Protein AF-A0A8S9H005-F1 (afdb_monomer_lite)

Structure (mmCIF, N/CA/C/O backbone):
data_AF-A0A8S9H005-F1
#
_entry.id   AF-A0A8S9H005-F1
#
loop_
_atom_site.group_PDB
_atom_site.id
_atom_site.type_symbol
_atom_site.label_atom_id
_atom_site.label_alt_id
_atom_site.label_comp_id
_atom_site.label_asym_id
_atom_site.label_entity_id
_atom_site.label_seq_id
_atom_site.pdbx_PDB_ins_code
_atom_site.Cartn_x
_atom_site.Cartn_y
_atom_site.Cartn_z
_atom_site.occupancy
_atom_site.B_iso_or_equiv
_atom_site.auth_seq_id
_atom_site.auth_comp_id
_atom_site.auth_asym_id
_atom_site.auth_atom_id
_atom_site.pdbx_PDB_model_num
ATOM 1 N N . MET A 1 1 ? 0.014 -3.153 8.105 1.00 58.94 1 MET A N 1
ATOM 2 C CA . MET A 1 1 ? 0.443 -2.359 6.933 1.00 58.94 1 MET A CA 1
ATOM 3 C C . MET A 1 1 ? 1.104 -3.226 5.865 1.00 58.94 1 MET A C 1
ATOM 5 O O . MET A 1 1 ? 0.668 -3.157 4.731 1.00 58.94 1 MET A O 1
ATOM 9 N N . LEU A 1 2 ? 2.088 -4.078 6.195 1.00 57.88 2 LEU A N 1
ATOM 10 C CA . LEU A 1 2 ? 2.778 -4.923 5.201 1.00 57.88 2 LEU A CA 1
ATOM 11 C C . LEU A 1 2 ? 1.824 -5.850 4.419 1.00 57.88 2 LEU A C 1
ATOM 13 O O . LEU A 1 2 ? 1.754 -5.754 3.202 1.00 57.88 2 LEU A O 1
ATOM 17 N N . LEU A 1 3 ? 0.988 -6.632 5.112 1.00 62.38 3 LEU A N 1
ATOM 18 C CA . LEU A 1 3 ? -0.054 -7.477 4.494 1.00 62.38 3 LEU A CA 1
ATOM 19 C C . LEU A 1 3 ? -1.063 -6.716 3.616 1.00 62.38 3 LEU A C 1
ATOM 21 O O . LEU A 1 3 ? -1.667 -7.314 2.735 1.00 62.38 3 LEU A O 1
ATOM 25 N N . LEU A 1 4 ? -1.245 -5.414 3.856 1.00 65.69 4 LEU A N 1
ATOM 26 C CA . LEU A 1 4 ? -2.195 -4.588 3.114 1.00 65.69 4 LEU A CA 1
ATOM 27 C C . LEU A 1 4 ? -1.609 -4.101 1.781 1.00 65.69 4 LEU A C 1
ATOM 29 O O . LEU A 1 4 ? -2.312 -4.055 0.779 1.00 65.69 4 LEU A O 1
ATOM 33 N N . ASN A 1 5 ? -0.313 -3.779 1.767 1.00 68.56 5 ASN A N 1
ATOM 34 C CA . ASN A 1 5 ? 0.355 -3.228 0.590 1.00 68.56 5 ASN A CA 1
ATOM 35 C C . ASN A 1 5 ? 0.981 -4.306 -0.304 1.00 68.56 5 ASN A C 1
ATOM 37 O O . ASN A 1 5 ? 1.102 -4.075 -1.501 1.00 68.56 5 ASN A O 1
ATOM 41 N N . VAL A 1 6 ? 1.352 -5.471 0.249 1.00 76.00 6 VAL A N 1
ATOM 42 C CA . VAL A 1 6 ? 2.011 -6.567 -0.493 1.00 76.00 6 VAL A CA 1
ATOM 43 C C . VAL A 1 6 ? 1.233 -7.009 -1.742 1.00 76.00 6 VAL A C 1
ATOM 45 O O . VAL A 1 6 ? 1.852 -7.113 -2.799 1.00 76.00 6 VAL A O 1
ATOM 48 N N . PRO A 1 7 ? -0.097 -7.225 -1.701 1.00 77.06 7 PRO A N 1
ATOM 49 C CA . PRO A 1 7 ? -0.838 -7.606 -2.903 1.00 77.06 7 PRO A CA 1
ATOM 50 C C . PRO A 1 7 ? -0.777 -6.532 -3.995 1.00 77.06 7 PRO A C 1
ATOM 52 O O . PRO A 1 7 ? -0.607 -6.848 -5.169 1.00 77.06 7 PRO A O 1
ATOM 55 N N . ALA A 1 8 ? -0.861 -5.254 -3.618 1.00 80.06 8 ALA A N 1
ATOM 56 C CA . ALA A 1 8 ? -0.834 -4.150 -4.569 1.00 80.06 8 ALA A CA 1
ATOM 57 C C . ALA A 1 8 ? 0.553 -3.951 -5.198 1.00 80.06 8 ALA A C 1
ATOM 59 O O . ALA A 1 8 ? 0.635 -3.663 -6.390 1.00 80.06 8 ALA A O 1
ATOM 60 N N . THR A 1 9 ? 1.641 -4.144 -4.443 1.00 82.62 9 THR A N 1
ATOM 61 C CA . THR A 1 9 ? 2.998 -4.130 -5.010 1.00 82.62 9 THR A CA 1
ATOM 62 C C . THR A 1 9 ? 3.241 -5.305 -5.946 1.00 82.62 9 THR A C 1
ATOM 64 O O . THR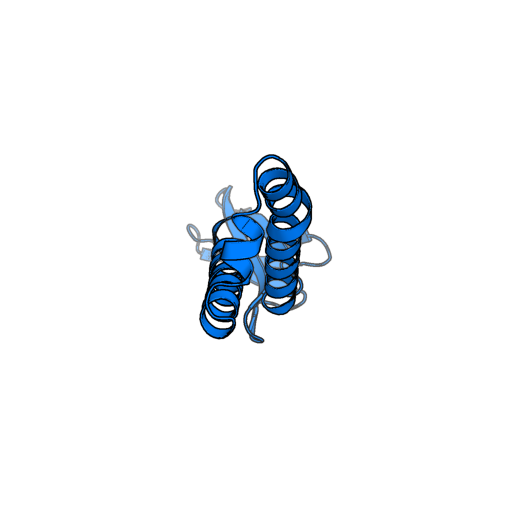 A 1 9 ? 3.842 -5.100 -6.994 1.00 82.62 9 THR A O 1
ATOM 67 N N . VAL A 1 10 ? 2.751 -6.508 -5.627 1.00 84.44 10 VAL A N 1
ATOM 68 C CA . VAL A 1 10 ? 2.853 -7.668 -6.533 1.00 84.44 10 VAL A CA 1
ATOM 69 C C . VAL A 1 10 ? 2.113 -7.398 -7.842 1.00 84.44 10 VAL A C 1
ATOM 71 O O . VAL A 1 10 ? 2.664 -7.646 -8.911 1.00 84.44 10 VAL A O 1
ATOM 74 N N . VAL A 1 11 ? 0.905 -6.830 -7.778 1.00 84.12 11 VAL A N 1
ATOM 75 C CA . VAL A 1 11 ? 0.147 -6.447 -8.979 1.00 84.12 11 VAL A CA 1
ATOM 76 C C . VAL A 1 11 ? 0.878 -5.362 -9.768 1.00 84.12 11 VAL A C 1
ATOM 78 O O . VAL A 1 11 ? 1.020 -5.505 -10.975 1.00 84.12 11 VAL A O 1
ATOM 81 N N . ALA A 1 12 ? 1.374 -4.306 -9.116 1.00 84.88 12 ALA A N 1
ATOM 82 C CA . ALA A 1 12 ? 2.078 -3.215 -9.792 1.00 84.88 12 ALA A CA 1
ATOM 83 C C . ALA A 1 12 ? 3.363 -3.691 -10.492 1.00 84.88 12 ALA A C 1
ATOM 85 O O . ALA A 1 12 ? 3.604 -3.323 -11.639 1.00 84.88 12 ALA A O 1
ATOM 86 N N . LEU A 1 13 ? 4.154 -4.540 -9.829 1.00 84.44 13 LEU A N 1
ATOM 87 C CA . LEU A 1 13 ? 5.350 -5.146 -10.416 1.00 84.44 13 LEU A CA 1
ATOM 88 C C . LEU A 1 13 ? 4.992 -6.089 -11.566 1.00 84.44 13 LEU A C 1
ATOM 90 O O . LEU A 1 13 ? 5.603 -6.010 -12.625 1.00 84.44 13 LEU A O 1
ATOM 94 N N . GLY A 1 14 ? 3.975 -6.937 -11.390 1.00 85.38 14 GLY A N 1
ATOM 95 C CA . GLY A 1 14 ? 3.499 -7.828 -12.447 1.00 85.38 14 GLY A CA 1
ATOM 96 C C . GLY A 1 14 ? 3.036 -7.067 -13.691 1.00 85.38 14 GLY A C 1
ATOM 97 O O . GLY A 1 14 ? 3.388 -7.448 -14.799 1.00 85.38 14 GLY A O 1
ATOM 98 N N . LEU A 1 15 ? 2.314 -5.956 -13.516 1.00 85.69 15 LEU A N 1
ATOM 99 C CA . LEU A 1 15 ? 1.877 -5.088 -14.613 1.00 85.69 15 LEU A CA 1
ATOM 100 C C . LEU A 1 15 ? 3.064 -4.437 -15.330 1.00 85.69 15 LEU A C 1
ATOM 102 O O . LEU A 1 15 ? 3.075 -4.374 -16.554 1.00 85.69 15 LEU A O 1
ATOM 106 N N . PHE A 1 16 ? 4.067 -3.987 -14.573 1.00 83.25 16 PHE A N 1
ATOM 107 C CA . PHE A 1 16 ? 5.288 -3.413 -15.132 1.00 83.25 16 PHE A CA 1
ATOM 108 C C . PHE A 1 16 ? 6.043 -4.431 -16.000 1.00 83.25 16 PHE A C 1
ATOM 110 O O . PHE A 1 16 ? 6.313 -4.141 -17.160 1.00 83.25 16 PHE A O 1
ATOM 117 N N . PHE A 1 17 ? 6.296 -5.641 -15.488 1.00 82.56 17 PHE A N 1
ATOM 118 C CA . PHE A 1 17 ? 6.969 -6.703 -16.249 1.00 82.56 17 PHE A CA 1
ATOM 119 C C . PHE A 1 17 ? 6.140 -7.224 -17.427 1.00 82.56 17 PHE A C 1
ATOM 121 O O . PHE A 1 17 ? 6.693 -7.597 -18.454 1.00 82.56 17 PHE A O 1
ATOM 128 N N . PHE A 1 18 ? 4.813 -7.243 -17.305 1.00 85.75 18 PHE A N 1
ATOM 129 C CA . PHE A 1 18 ? 3.935 -7.653 -18.398 1.00 85.75 18 PHE A CA 1
ATOM 130 C C . PHE A 1 18 ? 3.930 -6.641 -19.550 1.00 85.75 18 PHE A C 1
ATOM 132 O O . PHE A 1 18 ? 3.935 -7.027 -20.716 1.00 85.75 18 PHE A O 1
ATOM 139 N N . LEU A 1 19 ? 3.931 -5.342 -19.233 1.00 82.81 19 LEU A N 1
ATOM 140 C CA . LEU A 1 19 ? 4.086 -4.295 -20.242 1.00 82.81 19 LEU A CA 1
ATOM 141 C C . LEU A 1 19 ? 5.452 -4.389 -20.916 1.00 82.81 19 LEU A C 1
ATOM 143 O O . LEU A 1 19 ? 5.520 -4.272 -22.134 1.00 82.81 19 LEU A O 1
ATOM 147 N N . ASP A 1 20 ? 6.496 -4.653 -20.135 1.00 79.06 20 ASP A N 1
ATOM 148 C CA . ASP A 1 20 ? 7.855 -4.843 -20.632 1.00 79.06 20 ASP A CA 1
ATOM 149 C C . ASP A 1 20 ? 7.930 -5.989 -21.659 1.00 79.06 20 ASP A C 1
ATOM 151 O O . ASP A 1 20 ? 8.406 -5.783 -22.774 1.00 79.06 20 ASP A O 1
ATOM 155 N N . ASP A 1 21 ? 7.334 -7.147 -21.350 1.00 81.38 21 ASP A N 1
ATOM 156 C CA . ASP A 1 21 ? 7.248 -8.309 -22.250 1.00 81.38 21 ASP A CA 1
ATOM 157 C C . ASP A 1 21 ? 6.467 -7.999 -23.545 1.00 81.38 21 ASP A C 1
ATOM 159 O O . ASP A 1 21 ? 6.926 -8.302 -24.646 1.00 81.38 21 ASP A O 1
ATOM 163 N N . ILE A 1 22 ? 5.327 -7.296 -23.453 1.00 82.94 22 ILE A N 1
ATOM 164 C CA . ILE A 1 22 ? 4.555 -6.856 -24.636 1.00 82.94 22 ILE A CA 1
ATOM 165 C C . ILE A 1 22 ? 5.360 -5.892 -25.512 1.00 82.94 22 ILE A C 1
ATOM 167 O O . ILE A 1 22 ? 5.255 -5.939 -26.738 1.00 82.94 22 ILE A O 1
ATOM 171 N N . THR A 1 23 ? 6.148 -5.012 -24.899 1.00 78.00 23 THR A N 1
ATOM 172 C CA . THR A 1 23 ? 7.022 -4.077 -25.617 1.00 78.00 23 THR A CA 1
ATOM 173 C C . THR A 1 23 ? 8.321 -4.723 -26.099 1.00 78.00 23 THR A C 1
ATOM 175 O O . THR A 1 23 ? 9.173 -4.026 -26.631 1.00 78.00 23 THR A O 1
ATOM 178 N N . GLY A 1 24 ? 8.496 -6.039 -25.932 1.00 72.00 24 GLY A N 1
ATOM 179 C CA . GLY A 1 24 ? 9.697 -6.748 -26.369 1.00 72.00 24 GLY A CA 1
ATOM 180 C C . GLY A 1 24 ? 10.944 -6.394 -25.556 1.00 72.00 24 GLY A C 1
ATOM 181 O O . GLY A 1 24 ? 12.035 -6.345 -26.117 1.00 72.00 24 GLY A O 1
ATOM 182 N N . PHE A 1 25 ? 10.784 -6.142 -24.254 1.00 70.00 25 PHE A N 1
ATOM 183 C CA . PHE A 1 25 ? 11.838 -5.719 -23.323 1.00 70.00 25 PHE A CA 1
ATOM 184 C C . PHE A 1 25 ? 12.445 -4.341 -23.626 1.00 70.00 25 PHE A C 1
ATOM 186 O O . PHE A 1 25 ? 13.529 -4.008 -23.150 1.00 70.00 25 PHE A O 1
ATOM 193 N N . GLU A 1 26 ? 11.760 -3.496 -24.404 1.00 67.69 26 GLU A N 1
ATOM 194 C CA . GLU A 1 26 ? 12.227 -2.133 -24.682 1.00 67.69 26 GLU A CA 1
ATOM 195 C C . GLU A 1 26 ? 12.296 -1.266 -23.410 1.00 67.69 26 GLU A C 1
ATOM 197 O O . GLU A 1 26 ? 13.155 -0.388 -23.314 1.00 67.69 26 GLU A O 1
ATOM 202 N N . ILE A 1 27 ? 11.451 -1.522 -22.401 1.00 69.56 27 ILE A N 1
ATOM 203 C CA . ILE A 1 27 ? 11.483 -0.787 -21.126 1.00 69.56 27 ILE A CA 1
ATOM 204 C C . ILE A 1 27 ? 12.697 -1.226 -20.307 1.00 69.56 27 ILE A C 1
ATOM 206 O O . ILE A 1 27 ? 13.404 -0.361 -19.783 1.00 69.56 27 ILE A O 1
ATOM 210 N N . THR A 1 28 ? 12.990 -2.530 -20.233 1.00 65.25 28 THR A N 1
ATOM 211 C CA . THR A 1 28 ? 14.242 -3.031 -19.642 1.00 65.25 28 THR A CA 1
ATOM 212 C C . THR A 1 28 ? 15.466 -2.534 -20.403 1.00 65.25 28 THR A C 1
ATOM 214 O O . THR A 1 28 ? 16.442 -2.165 -19.766 1.00 65.25 28 THR A O 1
ATOM 217 N N . TYR A 1 29 ? 15.412 -2.430 -21.732 1.00 62.09 29 TYR A N 1
ATOM 218 C CA . TYR A 1 29 ? 16.517 -1.929 -22.555 1.00 62.09 29 TYR A CA 1
ATOM 219 C C . TYR A 1 29 ? 16.798 -0.433 -22.325 1.00 62.09 29 TYR A C 1
ATOM 221 O O . TYR A 1 29 ? 17.951 -0.012 -22.258 1.00 62.09 29 TYR A O 1
ATOM 229 N N . ILE A 1 30 ? 15.757 0.386 -22.123 1.00 62.97 30 ILE A N 1
ATOM 230 C CA . ILE A 1 30 ? 15.898 1.788 -21.682 1.00 62.97 30 ILE A CA 1
ATOM 231 C C . ILE A 1 30 ? 16.425 1.858 -20.239 1.00 62.97 30 ILE A C 1
ATOM 233 O O . ILE A 1 30 ? 17.171 2.770 -19.886 1.00 62.97 30 ILE A O 1
ATOM 237 N N . LEU A 1 31 ? 16.068 0.892 -19.395 1.00 63.25 31 LEU A N 1
ATOM 238 C CA . LEU A 1 31 ? 16.636 0.702 -18.060 1.00 63.25 31 LEU A CA 1
ATOM 239 C C . LEU A 1 31 ? 18.096 0.225 -18.099 1.00 63.25 31 LEU A C 1
ATOM 241 O O . LEU A 1 31 ? 18.844 0.546 -17.183 1.00 63.25 31 LEU A O 1
ATOM 245 N N . GLU A 1 32 ? 18.528 -0.455 -19.157 1.00 64.31 32 GLU A N 1
ATOM 246 C CA . GLU A 1 32 ? 19.921 -0.814 -19.461 1.00 64.31 32 GLU A CA 1
ATOM 247 C C . GLU A 1 32 ? 20.667 0.295 -20.230 1.00 64.31 32 GLU A C 1
ATOM 249 O O . GLU A 1 32 ? 21.721 0.050 -20.821 1.00 64.31 32 GLU A O 1
ATOM 254 N N . LEU A 1 33 ? 20.166 1.542 -20.214 1.00 67.62 33 LEU A N 1
ATOM 255 C CA . LEU A 1 33 ? 20.899 2.690 -20.759 1.00 67.62 33 LEU A CA 1
ATOM 256 C C . LEU A 1 33 ? 22.342 2.725 -20.236 1.00 67.62 33 LEU A C 1
ATOM 258 O O . LEU A 1 33 ? 22.595 2.437 -19.066 1.00 67.62 33 LEU A O 1
ATOM 262 N N . SER A 1 34 ? 23.279 3.187 -21.070 1.00 73.19 34 SER A N 1
ATOM 263 C CA . SER A 1 34 ? 24.672 3.380 -20.654 1.00 73.19 34 SER A CA 1
ATOM 264 C C . SER A 1 34 ? 24.748 4.130 -19.320 1.00 73.19 34 SER A C 1
ATOM 266 O O . SER A 1 34 ? 24.104 5.178 -19.155 1.00 73.19 34 SER A O 1
ATOM 268 N N . GLU A 1 35 ? 25.551 3.627 -18.384 1.00 74.44 35 GLU A N 1
ATOM 269 C CA . GLU A 1 35 ? 25.850 4.344 -17.145 1.00 74.44 35 GLU A CA 1
ATOM 270 C C . GLU A 1 35 ? 26.353 5.760 -17.495 1.00 74.44 35 GLU A C 1
ATOM 272 O O . GLU A 1 35 ? 27.209 5.895 -18.375 1.00 74.44 35 GLU A O 1
ATOM 277 N N . PRO A 1 36 ? 25.809 6.839 -16.893 1.00 74.12 36 PRO A N 1
ATOM 278 C CA . PRO A 1 36 ? 25.034 6.902 -15.645 1.00 74.12 36 PRO A CA 1
ATOM 2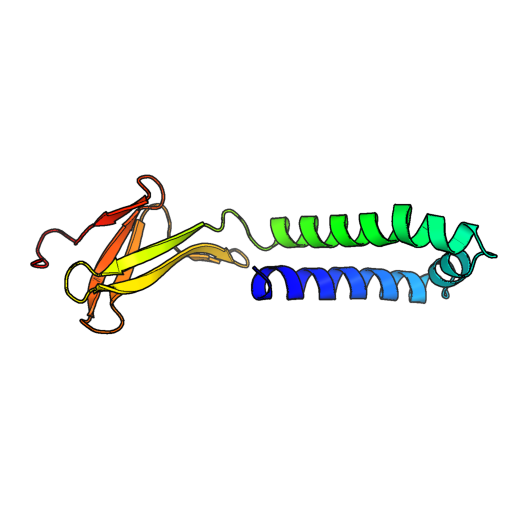79 C C . PRO A 1 36 ? 23.507 7.058 -15.811 1.00 74.12 36 PRO A C 1
ATOM 281 O O . PRO A 1 36 ? 22.788 7.212 -14.822 1.00 74.12 36 PRO A O 1
ATOM 284 N N . TYR A 1 37 ? 22.989 7.080 -17.038 1.00 78.75 37 TYR A N 1
ATOM 285 C CA . TYR A 1 37 ? 21.602 7.480 -17.295 1.00 78.75 37 TYR A CA 1
ATOM 286 C C . TYR A 1 37 ? 20.578 6.431 -16.845 1.00 78.75 37 TYR A C 1
ATOM 288 O O . TYR A 1 37 ? 19.515 6.801 -16.344 1.00 78.75 37 TYR A O 1
ATOM 296 N N . SER A 1 38 ? 20.929 5.144 -16.939 1.00 74.25 38 SER A N 1
ATOM 297 C CA . SER A 1 38 ? 20.136 4.030 -16.398 1.00 74.25 38 SER A CA 1
ATOM 298 C C . SER A 1 38 ? 19.813 4.225 -14.913 1.00 74.25 38 SER A C 1
ATOM 300 O O . SER A 1 38 ? 18.652 4.141 -14.502 1.00 74.25 38 SER A O 1
ATOM 302 N N . PHE A 1 39 ? 20.816 4.583 -14.105 1.00 79.44 39 PHE A N 1
ATOM 303 C CA . PHE A 1 39 ? 20.641 4.796 -12.669 1.00 79.44 39 PHE A CA 1
ATOM 304 C C . PHE A 1 39 ? 19.632 5.914 -12.381 1.00 79.44 39 PHE A C 1
ATOM 306 O O . PHE A 1 39 ? 18.725 5.751 -11.561 1.00 79.44 39 PHE A O 1
ATOM 313 N N . ILE A 1 40 ? 19.760 7.038 -13.089 1.00 83.81 40 ILE A N 1
ATOM 314 C CA . ILE A 1 40 ? 18.884 8.200 -12.914 1.00 83.81 40 ILE A CA 1
ATOM 315 C C . ILE A 1 40 ? 17.449 7.842 -13.318 1.00 83.81 40 ILE A C 1
ATOM 317 O O . ILE A 1 40 ? 16.509 8.103 -12.571 1.00 83.81 40 ILE A O 1
ATOM 321 N N . PHE A 1 41 ? 17.262 7.196 -14.466 1.00 82.62 41 PHE A N 1
ATOM 322 C CA . PHE A 1 41 ? 15.933 6.813 -14.932 1.00 82.62 41 PHE A CA 1
ATOM 323 C C . PHE A 1 41 ? 15.253 5.815 -13.982 1.00 82.62 41 PHE A C 1
ATOM 325 O O . PHE A 1 41 ? 14.085 5.982 -13.629 1.00 82.62 41 PHE A O 1
ATOM 332 N N . THR A 1 42 ? 15.993 4.822 -13.489 1.00 82.50 42 THR A N 1
ATOM 333 C CA . THR A 1 42 ? 15.460 3.808 -12.569 1.00 82.50 42 THR A CA 1
ATOM 334 C C . THR A 1 42 ? 14.942 4.440 -11.282 1.00 82.50 42 THR A C 1
ATOM 336 O O . THR A 1 42 ? 13.794 4.231 -10.892 1.00 82.50 42 THR A O 1
ATOM 339 N N . TRP A 1 43 ? 15.775 5.246 -10.625 1.00 84.31 43 TRP A N 1
ATOM 340 C CA . TRP A 1 43 ? 15.465 5.789 -9.305 1.00 84.31 43 TRP A CA 1
ATOM 341 C C . TRP A 1 43 ? 14.492 6.963 -9.333 1.00 84.31 43 TRP A C 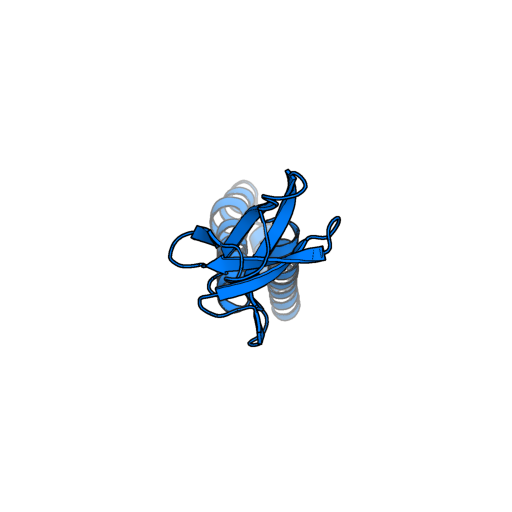1
ATOM 343 O O . TRP A 1 43 ? 13.749 7.145 -8.370 1.00 84.31 43 TRP A O 1
ATOM 353 N N . PHE A 1 44 ? 14.474 7.746 -10.415 1.00 87.81 44 PHE A N 1
ATOM 354 C CA . PHE A 1 44 ? 13.666 8.965 -10.492 1.00 87.81 44 PHE A CA 1
ATOM 355 C C . PHE A 1 44 ? 12.437 8.853 -11.399 1.00 87.81 44 PHE A C 1
ATOM 357 O O . PHE A 1 44 ? 11.525 9.664 -11.250 1.00 87.81 44 PHE A O 1
ATOM 364 N N . ALA A 1 45 ? 12.358 7.856 -12.283 1.00 85.81 45 ALA A N 1
ATOM 365 C CA . ALA A 1 45 ? 11.177 7.616 -13.114 1.00 85.81 45 ALA A CA 1
ATOM 366 C C . ALA A 1 45 ? 10.517 6.271 -12.790 1.00 85.81 45 ALA A C 1
ATOM 368 O O . ALA A 1 45 ? 9.367 6.249 -12.350 1.00 85.81 45 ALA A O 1
ATOM 369 N N . ALA A 1 46 ? 11.241 5.157 -12.940 1.00 84.00 46 ALA A N 1
ATOM 370 C CA . ALA A 1 46 ? 10.651 3.822 -12.823 1.00 84.00 46 ALA A CA 1
ATOM 371 C C . ALA A 1 46 ? 10.167 3.511 -11.395 1.00 84.00 46 ALA A C 1
ATOM 373 O O . ALA A 1 46 ? 8.998 3.184 -11.191 1.00 84.00 46 ALA A O 1
ATOM 374 N N . VAL A 1 47 ? 11.028 3.670 -10.384 1.00 86.38 47 VAL A N 1
ATOM 375 C CA . VAL A 1 47 ? 10.677 3.391 -8.981 1.00 86.38 47 VAL A CA 1
ATOM 376 C C . VAL A 1 47 ? 9.537 4.296 -8.485 1.00 86.38 47 VAL A C 1
ATOM 378 O O . VAL A 1 47 ? 8.566 3.761 -7.941 1.00 86.38 47 VAL A O 1
ATOM 381 N N . PRO A 1 48 ? 9.560 5.628 -8.696 1.00 88.31 48 PRO A N 1
ATOM 382 C CA . PRO A 1 48 ? 8.451 6.491 -8.296 1.00 88.31 48 PRO A CA 1
ATOM 383 C C . PRO A 1 48 ? 7.133 6.136 -8.989 1.00 88.31 48 PRO A C 1
ATOM 385 O O . PRO A 1 48 ? 6.090 6.147 -8.335 1.00 88.31 48 PRO A O 1
ATOM 388 N N . LEU A 1 49 ? 7.167 5.765 -10.274 1.00 87.44 49 LEU A N 1
ATOM 389 C CA . LEU A 1 49 ? 5.982 5.330 -11.015 1.00 87.44 49 LEU A CA 1
ATOM 390 C C . LEU A 1 49 ? 5.391 4.038 -10.435 1.00 87.44 49 LEU A C 1
ATOM 392 O O . LEU A 1 49 ? 4.182 3.962 -10.216 1.00 87.44 49 LEU A O 1
ATOM 396 N N . ILE A 1 50 ? 6.230 3.045 -10.132 1.00 86.38 50 ILE A N 1
ATOM 397 C CA . ILE A 1 50 ? 5.794 1.773 -9.536 1.00 86.38 50 ILE A CA 1
ATOM 398 C C . ILE A 1 50 ? 5.197 2.008 -8.145 1.00 86.38 50 ILE A C 1
ATOM 400 O O . ILE A 1 50 ? 4.134 1.470 -7.830 1.00 86.38 50 ILE A O 1
ATOM 404 N N . VAL A 1 51 ? 5.828 2.847 -7.319 1.00 87.12 51 VAL A N 1
ATOM 405 C CA . VAL A 1 51 ? 5.301 3.205 -5.993 1.00 87.12 51 VAL A CA 1
ATOM 406 C C . VAL A 1 51 ? 3.966 3.938 -6.120 1.00 87.12 51 VAL A C 1
ATOM 408 O O . VAL A 1 51 ? 3.019 3.621 -5.399 1.00 87.12 51 VAL A O 1
ATOM 411 N N . TYR A 1 52 ? 3.852 4.880 -7.056 1.00 88.06 52 TYR A N 1
ATOM 412 C CA . TYR A 1 52 ? 2.606 5.594 -7.319 1.00 88.06 52 TYR A CA 1
ATOM 413 C C . TYR A 1 52 ? 1.480 4.646 -7.753 1.00 88.06 52 TYR A C 1
ATOM 415 O O . TYR A 1 52 ? 0.372 4.716 -7.211 1.00 88.06 52 TYR A O 1
ATOM 423 N N . LEU A 1 53 ? 1.760 3.722 -8.676 1.00 85.38 53 LEU A N 1
ATOM 424 C CA . LEU A 1 53 ? 0.807 2.703 -9.118 1.00 85.38 53 LEU A CA 1
ATOM 425 C C . LEU A 1 53 ? 0.383 1.798 -7.961 1.00 85.38 53 LEU A C 1
ATOM 427 O O . LEU A 1 53 ? -0.813 1.620 -7.736 1.00 85.38 53 LEU A O 1
ATOM 431 N N . ALA A 1 54 ? 1.335 1.300 -7.170 1.00 84.12 54 ALA A N 1
ATOM 432 C CA . ALA A 1 54 ? 1.049 0.457 -6.014 1.00 84.12 54 ALA A CA 1
ATOM 433 C C . ALA A 1 54 ? 0.147 1.174 -4.996 1.00 84.12 54 ALA A C 1
ATOM 435 O O . ALA A 1 54 ? -0.844 0.607 -4.531 1.00 84.12 54 ALA A O 1
ATOM 436 N N . LEU A 1 55 ? 0.428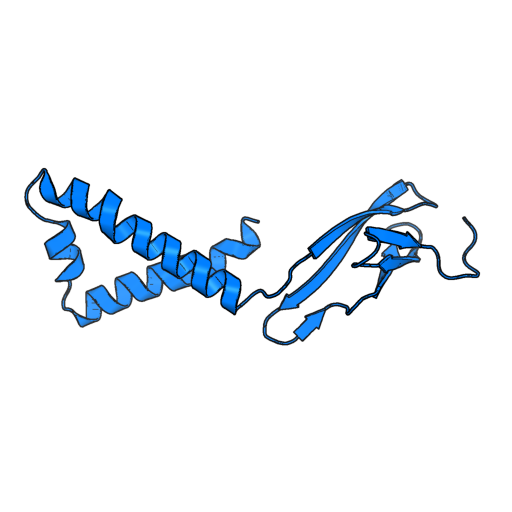 2.442 -4.681 1.00 82.81 55 LEU A N 1
ATOM 437 C CA . LEU A 1 55 ? -0.394 3.236 -3.763 1.00 82.81 55 LEU A CA 1
ATOM 438 C C . LEU A 1 55 ? -1.791 3.519 -4.327 1.00 82.81 55 LEU A C 1
ATOM 440 O O . LEU A 1 55 ? -2.772 3.483 -3.583 1.00 82.81 55 LEU A O 1
ATOM 444 N N . THR A 1 56 ? -1.898 3.779 -5.629 1.00 83.69 56 THR A N 1
ATOM 445 C CA . THR A 1 56 ? -3.178 4.050 -6.300 1.00 83.69 56 THR A CA 1
ATOM 446 C C . THR A 1 56 ? -4.063 2.808 -6.313 1.00 83.69 56 THR A C 1
ATOM 448 O O . THR A 1 56 ? -5.227 2.878 -5.921 1.00 83.69 56 THR A O 1
ATOM 451 N N . ILE A 1 57 ? -3.496 1.651 -6.663 1.00 80.69 57 ILE A N 1
ATOM 452 C CA . ILE A 1 57 ? -4.183 0.356 -6.618 1.00 80.69 57 ILE A CA 1
ATOM 453 C C . ILE A 1 57 ? -4.611 0.031 -5.180 1.00 80.69 57 ILE A C 1
ATOM 455 O O . ILE A 1 57 ? -5.753 -0.362 -4.955 1.00 80.69 57 ILE A O 1
ATOM 459 N N . THR A 1 58 ? -3.746 0.279 -4.190 1.00 78.50 58 THR A N 1
ATOM 460 C CA . THR A 1 58 ? -4.072 0.063 -2.768 1.00 78.50 58 THR A CA 1
ATOM 461 C C . THR A 1 58 ? -5.290 0.887 -2.338 1.00 78.50 58 THR A C 1
ATOM 463 O O . THR A 1 58 ? -6.211 0.344 -1.735 1.00 78.50 58 THR A O 1
ATOM 466 N N . LYS A 1 59 ? -5.340 2.181 -2.687 1.00 75.31 59 LYS A N 1
ATOM 467 C CA . LYS A 1 59 ? -6.482 3.064 -2.373 1.00 75.31 59 LYS A CA 1
ATOM 468 C C . LYS A 1 59 ? -7.765 2.681 -3.112 1.00 75.31 59 LYS A C 1
ATOM 470 O O . LYS A 1 59 ? -8.859 2.959 -2.630 1.00 75.31 59 LYS A O 1
ATOM 475 N N . LEU A 1 60 ? -7.643 2.082 -4.295 1.00 76.06 60 LEU A N 1
ATOM 476 C CA . LEU A 1 60 ? -8.794 1.637 -5.074 1.00 76.06 60 LEU A CA 1
ATOM 477 C C . LEU A 1 60 ? -9.423 0.369 -4.482 1.00 76.06 60 LEU A C 1
ATOM 479 O O . LEU A 1 60 ? -10.649 0.260 -4.452 1.00 76.06 60 LEU A O 1
ATOM 483 N N . ILE A 1 61 ? -8.595 -0.556 -3.988 1.00 71.19 61 ILE A N 1
ATOM 484 C CA . ILE A 1 61 ? -9.030 -1.837 -3.414 1.00 71.19 61 ILE A CA 1
ATOM 485 C C . ILE A 1 61 ? -9.493 -1.683 -1.958 1.00 71.19 61 ILE A C 1
ATOM 487 O O . ILE A 1 61 ? -10.478 -2.308 -1.563 1.00 71.19 61 ILE A O 1
ATOM 491 N N . ILE A 1 62 ? -8.800 -0.864 -1.160 1.00 67.00 62 ILE A N 1
ATOM 492 C CA . ILE A 1 62 ? -9.081 -0.668 0.266 1.00 67.00 62 ILE A CA 1
ATOM 493 C C . ILE A 1 62 ? -9.551 0.770 0.481 1.00 67.00 62 ILE A C 1
ATOM 495 O O . ILE A 1 62 ? -8.754 1.710 0.443 1.00 67.00 62 ILE A O 1
ATOM 499 N N . LYS A 1 63 ? -10.851 0.933 0.740 1.00 61.69 63 LYS A N 1
ATOM 500 C CA . LYS A 1 63 ? -11.466 2.234 1.030 1.00 61.69 63 LYS A CA 1
ATOM 501 C C . LYS A 1 63 ? -11.762 2.365 2.519 1.00 61.69 63 LYS A C 1
ATOM 503 O O . LYS A 1 63 ? -12.330 1.450 3.117 1.00 61.69 63 LYS A O 1
ATOM 508 N N . ASP A 1 64 ? -11.363 3.509 3.075 1.00 60.97 64 ASP A N 1
ATOM 509 C CA . ASP A 1 64 ? -11.702 3.958 4.429 1.00 60.97 64 ASP A CA 1
ATOM 510 C C . ASP A 1 64 ? -11.413 2.912 5.519 1.00 60.97 64 ASP A C 1
ATOM 512 O O . ASP A 1 64 ? -12.280 2.564 6.316 1.00 60.97 64 ASP A O 1
ATOM 516 N N . PHE A 1 65 ? -10.184 2.377 5.543 1.00 66.62 65 PHE A N 1
ATOM 517 C CA . PHE A 1 65 ? -9.781 1.419 6.571 1.00 66.62 65 PHE A CA 1
ATOM 518 C C . PHE A 1 65 ? -9.438 2.136 7.885 1.00 66.62 65 PHE A C 1
ATOM 520 O O . PHE A 1 65 ? -8.497 2.926 7.966 1.00 66.62 65 PHE A O 1
ATOM 527 N N . LEU A 1 66 ? -10.179 1.827 8.941 1.00 73.56 66 LEU A N 1
ATOM 528 C CA . LEU A 1 66 ? -9.898 2.241 10.306 1.00 73.56 66 LEU A CA 1
ATOM 529 C C . LEU A 1 66 ? -9.824 0.988 11.178 1.00 73.56 66 LEU A C 1
ATOM 531 O O . LEU A 1 66 ? -10.795 0.259 11.344 1.00 73.56 66 LEU A O 1
ATOM 535 N N . ILE A 1 67 ? -8.646 0.735 11.743 1.00 74.31 67 ILE A N 1
ATOM 536 C CA . ILE A 1 67 ? -8.453 -0.343 12.714 1.00 74.31 67 ILE A CA 1
ATOM 537 C C . ILE A 1 67 ? -8.452 0.291 14.095 1.00 74.31 67 ILE A C 1
ATOM 539 O O . ILE A 1 67 ? -7.512 1.005 14.448 1.00 74.31 67 ILE A O 1
ATOM 543 N N . LEU A 1 68 ? -9.498 0.025 14.870 1.00 73.88 68 LEU A N 1
ATOM 544 C CA . LEU A 1 68 ? -9.581 0.430 16.265 1.00 73.88 68 LEU A CA 1
ATOM 545 C C . LEU A 1 68 ? -9.076 -0.719 17.136 1.00 73.88 68 LEU A C 1
ATOM 547 O O . LEU A 1 68 ? -9.481 -1.872 16.990 1.00 73.88 68 LEU A O 1
ATOM 551 N N . LYS A 1 69 ? -8.145 -0.400 18.032 1.00 79.50 69 LYS A N 1
ATOM 552 C CA . LYS A 1 69 ? -7.623 -1.325 19.038 1.00 79.50 69 LYS A CA 1
ATOM 553 C C . LYS A 1 69 ? -7.990 -0.784 20.407 1.00 79.50 69 LYS A C 1
ATOM 555 O O . LYS A 1 69 ? -7.804 0.405 20.650 1.00 79.50 69 LYS A O 1
ATOM 560 N N . GLY A 1 70 ? -8.496 -1.644 21.281 1.00 80.94 70 GLY A N 1
ATOM 561 C CA . GLY A 1 70 ? -8.850 -1.252 22.641 1.00 80.94 70 GLY A CA 1
ATOM 562 C C . GLY A 1 70 ? -8.803 -2.437 23.604 1.00 80.94 70 GLY A C 1
ATOM 563 O O . GLY A 1 70 ? -9.100 -3.563 23.185 1.00 80.94 70 GLY A O 1
ATOM 564 N N . PRO A 1 71 ? -8.416 -2.209 24.872 1.00 81.44 71 PRO A N 1
ATOM 565 C CA . PRO A 1 71 ? -8.503 -3.227 25.907 1.00 81.44 71 PRO A CA 1
ATOM 566 C C . PRO A 1 71 ? -9.970 -3.501 26.254 1.00 81.44 71 PRO A C 1
ATOM 568 O O . PRO A 1 71 ? -10.788 -2.585 26.327 1.00 81.44 71 PRO A O 1
ATOM 571 N N . CYS A 1 72 ? -10.303 -4.767 26.491 1.00 79.56 72 CYS A N 1
ATOM 572 C CA . CYS A 1 72 ? -11.606 -5.144 27.019 1.00 79.56 72 CYS A CA 1
ATOM 573 C C . CYS A 1 72 ? -11.758 -4.615 28.459 1.00 79.56 72 CYS A C 1
ATOM 575 O O . CYS A 1 72 ? -10.880 -4.888 29.279 1.00 79.56 72 CYS A O 1
ATOM 577 N N . PRO A 1 73 ? -12.862 -3.932 28.808 1.00 77.75 73 PRO A N 1
ATOM 578 C CA . PRO A 1 73 ? -13.067 -3.384 30.150 1.00 77.75 73 PRO A CA 1
ATOM 579 C C . PRO A 1 73 ? -13.187 -4.461 31.238 1.00 77.75 73 PRO A C 1
ATOM 581 O O . PRO A 1 73 ? -12.861 -4.185 32.384 1.00 77.75 73 PRO A O 1
ATOM 584 N N . ASN A 1 74 ? -13.589 -5.685 30.881 1.00 76.44 74 ASN A N 1
ATOM 585 C CA . ASN A 1 74 ? -13.784 -6.777 31.839 1.00 76.44 74 ASN A CA 1
ATOM 586 C C . ASN A 1 74 ? -12.494 -7.594 32.078 1.00 76.44 74 ASN A C 1
ATOM 588 O O . ASN A 1 74 ? -12.108 -7.853 33.211 1.00 76.44 74 ASN A O 1
ATOM 592 N N . CYS A 1 75 ? -11.775 -7.979 31.015 1.00 78.50 75 CYS A N 1
ATOM 593 C CA . CYS A 1 75 ? -10.612 -8.874 31.139 1.00 78.50 75 CYS A CA 1
ATOM 594 C C . CYS A 1 75 ? -9.265 -8.250 30.745 1.00 78.50 75 CYS A C 1
ATOM 596 O O . CYS A 1 75 ? -8.248 -8.940 30.751 1.00 78.50 75 CYS A O 1
ATOM 598 N N . GLY A 1 76 ? -9.242 -6.980 30.333 1.00 76.88 76 GLY A N 1
ATOM 599 C CA . GLY A 1 76 ? -8.027 -6.278 29.911 1.00 76.88 76 GLY A CA 1
ATOM 600 C C . GLY A 1 76 ? -7.402 -6.784 28.606 1.00 76.88 76 GLY A C 1
ATOM 601 O O . GLY A 1 76 ? -6.398 -6.233 28.167 1.00 76.88 76 GLY A O 1
ATOM 602 N N . THR A 1 77 ? -7.968 -7.812 27.962 1.00 80.75 77 THR A N 1
ATOM 603 C CA . THR A 1 77 ? -7.405 -8.347 26.715 1.00 80.75 77 THR A CA 1
ATOM 604 C C . THR A 1 77 ? -7.595 -7.374 25.557 1.00 80.75 77 THR A C 1
ATOM 606 O O . THR A 1 77 ? -8.669 -6.793 25.380 1.00 80.75 77 THR A O 1
ATOM 609 N N . GLU A 1 78 ? -6.545 -7.190 24.759 1.00 79.62 78 GLU A N 1
ATOM 610 C CA . GLU A 1 78 ? -6.603 -6.346 23.570 1.00 79.62 78 GLU A CA 1
ATOM 611 C C . GLU A 1 78 ? -7.451 -7.016 22.492 1.00 79.62 78 GLU A C 1
ATOM 613 O O . GLU A 1 78 ? -7.143 -8.115 22.031 1.00 79.62 78 GLU A O 1
ATOM 618 N N . ASN A 1 79 ? -8.510 -6.334 22.063 1.00 77.94 79 ASN A N 1
ATOM 619 C CA . ASN A 1 79 ? -9.309 -6.757 20.924 1.00 77.94 79 ASN A CA 1
ATOM 620 C C . ASN A 1 79 ? -9.245 -5.684 19.834 1.00 77.94 79 ASN A C 1
ATOM 622 O O . ASN A 1 79 ? -9.098 -4.483 20.102 1.00 77.94 79 ASN A O 1
ATOM 626 N N . THR A 1 80 ? -9.311 -6.135 18.585 1.00 80.75 80 THR A N 1
ATOM 627 C CA . THR A 1 80 ? -9.211 -5.278 17.407 1.00 80.75 80 THR A CA 1
ATOM 628 C C . THR A 1 80 ? -10.511 -5.341 16.618 1.00 80.75 80 THR A C 1
ATOM 630 O O . THR A 1 80 ? -11.081 -6.412 16.416 1.00 80.75 80 THR A O 1
ATOM 633 N N . SER A 1 81 ? -10.990 -4.186 16.171 1.00 76.38 81 SER A N 1
ATOM 634 C CA . SER A 1 81 ? -12.115 -4.081 15.249 1.00 76.38 81 SER A CA 1
ATOM 635 C C . SER A 1 81 ? -11.648 -3.421 13.957 1.00 76.38 81 SER A C 1
ATOM 637 O O . SER A 1 81 ? -10.887 -2.448 13.959 1.00 76.38 81 SER A O 1
ATOM 639 N N . PHE A 1 82 ? -12.061 -4.006 12.834 1.00 74.56 82 PHE A N 1
ATOM 640 C CA . PHE A 1 82 ? -11.770 -3.492 11.504 1.00 74.56 82 PHE A CA 1
ATOM 641 C C . PHE A 1 82 ? -13.020 -2.813 10.948 1.00 74.56 82 PHE A C 1
ATOM 643 O O . PHE A 1 82 ? -14.054 -3.454 10.753 1.00 74.56 82 PHE A O 1
ATOM 650 N N . PHE A 1 83 ? -12.893 -1.521 10.676 1.00 73.19 83 PHE A N 1
ATOM 651 C CA . PHE A 1 83 ? -13.841 -0.739 9.901 1.00 73.19 83 PHE A CA 1
ATOM 652 C C . PHE A 1 83 ? -13.243 -0.506 8.525 1.00 73.19 83 PHE A C 1
ATOM 654 O O . PHE A 1 83 ? -12.073 -0.142 8.412 1.00 73.19 83 PHE A O 1
ATOM 661 N N . GLY A 1 84 ? -14.029 -0.720 7.483 1.00 66.00 84 GLY A N 1
ATOM 662 C CA . GLY A 1 84 ? -13.604 -0.430 6.121 1.00 66.00 84 GLY A CA 1
ATOM 663 C C . GLY A 1 84 ? -14.213 -1.378 5.109 1.00 66.00 84 GLY A C 1
ATOM 664 O O . GLY A 1 84 ? -14.851 -2.373 5.451 1.00 66.00 84 GLY A O 1
ATOM 665 N N . THR A 1 85 ? -14.011 -1.060 3.837 1.00 67.25 85 THR A N 1
ATOM 666 C CA . THR A 1 85 ? -14.522 -1.872 2.731 1.00 67.25 85 THR A CA 1
ATOM 667 C C . THR A 1 85 ? -13.379 -2.636 2.082 1.00 67.25 85 THR A C 1
ATOM 669 O O . THR A 1 85 ? -12.420 -2.029 1.601 1.00 67.25 85 THR A O 1
ATOM 672 N N . ILE A 1 86 ? -13.494 -3.964 2.044 1.00 64.94 86 ILE A N 1
ATOM 673 C CA . ILE A 1 86 ? -12.574 -4.849 1.323 1.00 64.94 86 ILE A CA 1
ATOM 674 C C . ILE A 1 86 ? -13.355 -5.430 0.147 1.00 64.94 86 ILE A C 1
ATOM 676 O O . ILE A 1 86 ? -14.360 -6.102 0.359 1.00 64.94 86 ILE A O 1
ATOM 680 N N . LEU A 1 87 ? -12.913 -5.172 -1.090 1.00 58.81 87 LEU A N 1
ATOM 681 C CA . LEU A 1 87 ? -13.521 -5.751 -2.301 1.00 58.81 87 LEU A CA 1
ATOM 682 C C . LEU A 1 87 ? -15.053 -5.550 -2.372 1.00 58.81 87 LEU A C 1
ATOM 684 O O . LEU A 1 87 ? -15.800 -6.477 -2.671 1.00 58.81 87 LEU A O 1
ATOM 688 N N . SER A 1 88 ? -15.520 -4.336 -2.061 1.00 57.56 88 SER A N 1
ATOM 689 C CA . SER A 1 88 ? -16.945 -3.948 -2.004 1.00 57.56 88 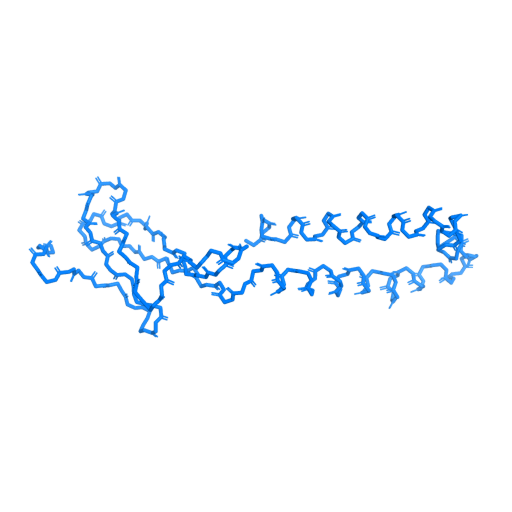SER A CA 1
ATOM 690 C C . SER A 1 88 ? -17.781 -4.578 -0.882 1.00 57.56 88 SER A C 1
ATOM 692 O O . SER A 1 88 ? -18.968 -4.278 -0.773 1.00 57.56 88 SER A O 1
ATOM 694 N N . ILE A 1 89 ? -17.182 -5.385 -0.006 1.00 58.66 89 ILE A N 1
ATOM 695 C CA . ILE A 1 89 ? -17.830 -5.872 1.213 1.00 58.66 89 ILE A CA 1
ATOM 696 C C . ILE A 1 89 ? -17.486 -4.894 2.337 1.00 58.66 89 ILE A C 1
ATOM 698 O O . ILE A 1 89 ? -16.339 -4.816 2.787 1.00 58.66 89 ILE A O 1
ATOM 702 N N . SER A 1 90 ? -18.470 -4.101 2.763 1.00 57.91 90 SER A N 1
ATOM 703 C CA . SER A 1 90 ? -18.314 -3.183 3.891 1.00 57.91 90 SER A CA 1
ATOM 704 C C . SER A 1 90 ? -18.287 -3.973 5.199 1.00 57.91 90 SER A C 1
ATOM 706 O O . SER A 1 90 ? -19.283 -4.593 5.573 1.00 57.91 90 SER A O 1
ATOM 708 N N . SER A 1 91 ? -17.163 -3.938 5.906 1.00 60.12 91 SER A N 1
ATOM 709 C CA . SER A 1 91 ? -17.034 -4.473 7.258 1.00 60.12 91 SER A CA 1
ATOM 710 C C . SER A 1 91 ? -17.330 -3.361 8.254 1.00 60.12 91 SER A C 1
ATOM 712 O O . SER A 1 91 ? -16.458 -2.538 8.532 1.00 60.12 91 SER A O 1
ATOM 714 N N . GLY A 1 92 ? -18.557 -3.355 8.779 1.00 59.94 92 GLY A N 1
ATOM 715 C CA . GLY A 1 92 ? -18.971 -2.445 9.843 1.00 59.94 92 GLY A CA 1
ATOM 716 C C . GLY A 1 92 ? -19.169 -1.007 9.403 1.00 59.94 92 GLY A C 1
ATOM 717 O O . GLY A 1 92 ? -18.257 -0.370 8.887 1.00 59.94 92 GLY A O 1
ATOM 718 N N . GLY A 1 93 ? -20.376 -0.488 9.613 1.00 67.94 93 GLY A N 1
ATOM 719 C CA . GLY A 1 93 ? -20.700 0.908 9.341 1.00 67.94 93 GLY A CA 1
ATOM 720 C C . GLY A 1 93 ? -20.113 1.843 10.402 1.00 67.94 93 GLY A C 1
ATOM 721 O O . GLY A 1 93 ? -18.912 1.881 10.650 1.00 67.94 93 GLY A O 1
ATOM 722 N N . LYS A 1 94 ? -20.974 2.631 11.051 1.00 66.81 94 LYS A N 1
ATOM 723 C CA . LYS A 1 94 ? -20.541 3.526 12.134 1.00 66.81 94 LYS A CA 1
ATOM 724 C C . LYS A 1 94 ? -20.190 2.763 13.412 1.00 66.81 94 LYS A C 1
ATOM 726 O O . LYS A 1 94 ? -19.223 3.132 14.065 1.00 66.81 94 LYS A O 1
ATOM 731 N N . THR A 1 95 ? -20.896 1.671 13.708 1.00 74.25 95 THR A N 1
ATOM 732 C CA . THR A 1 95 ? -20.621 0.822 14.872 1.00 74.25 95 THR A CA 1
ATOM 733 C C . THR A 1 95 ? -20.371 -0.636 14.481 1.00 74.25 95 THR A C 1
ATOM 735 O O . THR A 1 95 ? -20.892 -1.126 13.477 1.00 74.25 95 THR A O 1
ATOM 738 N N . ASN A 1 96 ? -19.518 -1.319 15.248 1.00 73.94 96 ASN A N 1
ATOM 739 C CA . ASN A 1 96 ? -19.188 -2.737 15.101 1.00 73.94 96 ASN A CA 1
ATOM 740 C C . ASN A 1 96 ? -19.271 -3.436 16.454 1.00 73.94 96 ASN A C 1
ATOM 742 O O . ASN A 1 96 ? -18.550 -3.075 17.383 1.00 73.94 96 ASN A O 1
ATOM 746 N N . THR A 1 97 ? -20.070 -4.495 16.545 1.00 76.56 97 THR A N 1
ATOM 747 C CA . THR A 1 97 ? -20.124 -5.350 17.734 1.00 76.56 97 THR A CA 1
ATOM 748 C C . THR A 1 97 ? -19.099 -6.478 17.616 1.00 76.56 97 THR A C 1
ATOM 750 O O . THR A 1 97 ? -19.261 -7.384 16.796 1.00 76.56 97 THR A O 1
ATOM 753 N N . VAL A 1 98 ? -18.054 -6.451 18.440 1.00 78.44 98 VAL A N 1
ATOM 754 C CA . VAL A 1 98 ? -17.011 -7.483 18.499 1.00 78.44 98 VAL A CA 1
ATOM 755 C C . VAL A 1 98 ? -17.080 -8.179 19.851 1.00 78.44 98 VAL A C 1
ATOM 757 O O . VAL A 1 98 ? -17.159 -7.536 20.896 1.00 78.44 98 VAL A O 1
ATOM 760 N N . LYS A 1 99 ? -17.054 -9.512 19.849 1.00 80.00 99 LYS A N 1
ATOM 761 C CA . LYS A 1 99 ? -16.967 -10.291 21.087 1.00 80.00 99 LYS A CA 1
ATOM 762 C C . LYS A 1 99 ? -15.514 -10.379 21.525 1.00 80.00 99 LYS A C 1
ATOM 764 O O . LYS A 1 99 ? -14.645 -10.684 20.712 1.00 80.00 99 LYS A O 1
ATOM 769 N N . CYS A 1 100 ? -15.259 -10.135 22.804 1.00 79.12 100 CYS A N 1
ATOM 770 C CA . CYS A 1 100 ? -13.932 -10.314 23.368 1.00 79.12 100 CYS A CA 1
ATOM 771 C C . CYS A 1 100 ? -13.483 -11.778 23.235 1.00 79.12 100 CYS A C 1
ATOM 773 O O . CYS A 1 100 ? -14.216 -12.690 23.615 1.00 79.12 100 CYS A O 1
ATOM 775 N N . THR A 1 101 ? -12.255 -11.993 22.762 1.00 80.50 101 THR A N 1
ATOM 776 C CA . THR A 1 101 ? -11.694 -13.334 22.509 1.00 80.50 101 THR A CA 1
ATOM 777 C C . THR A 1 101 ? -11.622 -14.199 23.774 1.00 80.50 101 THR A C 1
ATOM 779 O O . THR A 1 101 ? -11.766 -15.414 23.694 1.00 80.50 101 THR A O 1
ATOM 782 N N . ASN A 1 102 ? -11.415 -13.580 24.942 1.00 78.81 102 ASN A N 1
ATOM 783 C CA . ASN A 1 102 ? -11.248 -14.290 26.215 1.00 78.81 102 ASN A CA 1
ATOM 784 C C . ASN A 1 102 ? -12.562 -14.421 27.012 1.00 78.81 102 ASN A C 1
ATOM 786 O O . ASN A 1 102 ? -13.025 -15.526 27.267 1.00 78.81 102 ASN A O 1
ATOM 790 N N . CYS A 1 103 ? -13.209 -13.304 27.365 1.00 78.12 103 CYS A N 1
ATOM 791 C CA . CYS A 1 103 ? -14.418 -13.323 28.199 1.00 78.12 103 CYS A CA 1
ATOM 792 C C . CYS A 1 103 ? -15.748 -13.363 27.424 1.00 78.12 103 CYS A C 1
ATOM 794 O O . CYS A 1 103 ? -16.808 -13.419 28.041 1.00 78.12 103 CYS A O 1
ATOM 796 N N . GLY A 1 104 ? -15.735 -13.291 26.087 1.00 77.00 104 GLY A N 1
ATOM 797 C CA . GLY A 1 104 ? -16.950 -13.343 25.265 1.00 77.00 104 GLY A CA 1
ATOM 798 C C . GLY A 1 104 ? -17.883 -12.132 25.393 1.00 77.00 104 GLY A C 1
ATOM 799 O O . GLY A 1 104 ? -18.936 -12.119 24.752 1.00 77.00 104 GLY A O 1
ATOM 800 N N . THR A 1 105 ? -17.514 -11.110 26.175 1.00 79.19 105 THR A N 1
ATOM 801 C CA . THR A 1 105 ? -18.315 -9.890 26.335 1.00 79.19 105 THR A CA 1
ATOM 802 C C . THR A 1 105 ? -18.482 -9.201 24.989 1.00 79.19 105 THR A C 1
ATOM 804 O O . THR A 1 105 ? -17.496 -8.967 24.281 1.00 79.19 105 THR A O 1
ATOM 807 N N . ALA A 1 106 ? -19.724 -8.880 24.634 1.00 78.19 106 ALA A N 1
ATOM 808 C CA . ALA A 1 106 ? -20.008 -8.062 23.467 1.00 78.19 106 ALA A CA 1
ATOM 809 C C . ALA A 1 106 ? -19.525 -6.634 23.743 1.00 78.19 106 ALA A C 1
ATOM 811 O O . ALA A 1 106 ? -19.895 -6.042 24.751 1.00 78.19 106 ALA A O 1
ATOM 812 N N . MET A 1 107 ? -18.678 -6.107 22.868 1.00 79.31 107 MET A N 1
ATOM 813 C CA . MET A 1 107 ? -18.194 -4.733 22.922 1.00 79.31 107 MET A CA 1
ATOM 814 C C . MET A 1 107 ? -18.591 -4.045 21.628 1.00 79.31 107 MET A C 1
ATOM 816 O O . MET A 1 107 ? -18.453 -4.623 20.547 1.00 79.31 107 MET A O 1
ATOM 820 N N . GLU A 1 108 ? -19.085 -2.824 21.730 1.00 81.38 108 GLU A N 1
ATOM 821 C CA . GLU A 1 108 ? -19.435 -2.005 20.584 1.00 81.38 108 GLU A CA 1
ATOM 822 C C . GLU A 1 108 ? -18.323 -0.982 20.351 1.00 81.38 108 GLU A C 1
ATOM 824 O O . GLU A 1 108 ? -17.952 -0.206 21.227 1.00 81.38 108 GLU A O 1
ATOM 829 N N . TYR A 1 109 ? -17.729 -1.033 19.165 1.00 78.69 109 TYR A N 1
ATOM 830 C CA . TYR A 1 109 ? -16.766 -0.044 18.707 1.00 78.69 109 TYR A CA 1
ATOM 831 C C . TYR A 1 109 ? -17.510 0.980 17.858 1.00 78.69 109 TYR A C 1
ATOM 833 O O . TYR A 1 109 ? -18.210 0.586 16.927 1.00 78.69 109 TYR A O 1
ATOM 841 N N . ASP A 1 110 ? -17.318 2.268 18.125 1.00 78.00 110 ASP A N 1
ATOM 842 C CA . ASP A 1 110 ? -17.799 3.357 17.270 1.00 78.00 110 ASP A CA 1
ATOM 843 C C . ASP A 1 110 ? -16.621 3.990 16.511 1.00 78.00 110 ASP A C 1
ATOM 845 O O . ASP A 1 110 ? -15.640 4.450 17.103 1.00 78.00 110 ASP A O 1
ATOM 849 N N . SER A 1 111 ? -16.709 4.013 15.178 1.00 70.75 111 SER A N 1
ATOM 850 C CA . SER A 1 111 ? -15.680 4.589 14.306 1.00 70.75 111 SER A CA 1
ATOM 851 C C . SER A 1 111 ? -15.608 6.117 14.379 1.00 70.75 111 SER A C 1
ATOM 853 O O . SER A 1 111 ? -14.537 6.684 14.147 1.00 70.75 111 SER A O 1
ATOM 855 N N . GLY A 1 112 ? -16.711 6.785 14.731 1.00 70.44 112 GLY A N 1
ATOM 856 C CA . GLY A 1 112 ? -16.800 8.241 14.826 1.00 70.44 112 GLY A CA 1
ATOM 857 C C . GLY A 1 112 ? -16.219 8.778 16.130 1.00 70.44 112 GLY A C 1
ATOM 858 O O . GLY A 1 112 ? -15.317 9.616 16.109 1.00 70.44 112 GLY A O 1
ATOM 859 N N . SER A 1 113 ? -16.708 8.278 17.266 1.00 69.12 113 SER A N 1
ATOM 860 C CA . SER A 1 113 ? -16.232 8.704 18.589 1.00 69.12 113 SER A CA 1
ATOM 861 C C . SER A 1 113 ? -14.917 8.039 19.008 1.00 69.12 113 SER A C 1
ATOM 863 O O . SER A 1 113 ? -14.253 8.534 19.917 1.00 69.12 113 SER A O 1
ATOM 865 N N . ARG A 1 114 ? -14.501 6.958 18.325 1.00 69.81 114 ARG A N 1
ATOM 866 C CA . ARG A 1 114 ? -13.336 6.122 18.680 1.00 69.81 114 ARG A CA 1
ATOM 867 C C . ARG A 1 114 ? -13.418 5.570 20.105 1.00 69.81 114 ARG A C 1
ATOM 869 O O . ARG A 1 114 ? -12.391 5.307 20.730 1.00 69.81 114 ARG A O 1
ATOM 876 N N . LEU A 1 115 ? -14.636 5.412 20.613 1.00 72.12 115 LEU A N 1
ATOM 877 C CA . LEU A 1 115 ? -14.904 4.865 21.931 1.00 72.12 115 LEU A CA 1
ATOM 878 C C . LEU A 1 115 ? -15.313 3.398 21.817 1.00 72.12 115 LEU A C 1
ATOM 880 O O . LEU A 1 115 ? -15.929 2.966 20.841 1.00 72.12 115 LEU A O 1
ATOM 884 N N . LEU A 1 116 ? -14.934 2.648 22.846 1.00 74.06 116 LEU A N 1
ATOM 885 C CA . LEU A 1 116 ? -15.420 1.306 23.105 1.00 74.06 116 LEU A CA 1
ATOM 886 C C . LEU A 1 116 ? -16.540 1.426 24.138 1.00 74.06 116 LEU A C 1
ATOM 888 O O . LEU A 1 116 ? -16.285 1.845 25.268 1.00 74.06 116 LEU A O 1
ATOM 892 N N . THR A 1 117 ? -17.761 1.076 23.762 1.00 77.38 117 THR A N 1
ATOM 893 C CA . THR A 1 117 ? -18.904 1.030 24.672 1.00 77.38 117 THR A CA 1
ATOM 894 C C . THR A 1 117 ? -19.296 -0.414 24.953 1.00 77.38 117 THR A C 1
ATOM 896 O O . THR A 1 117 ? -19.079 -1.331 24.159 1.00 77.38 117 THR A O 1
ATOM 899 N N . LEU A 1 118 ? -19.855 -0.630 26.138 1.00 72.94 118 LEU A N 1
ATOM 900 C CA . LEU A 1 118 ? -20.552 -1.863 26.468 1.00 72.94 118 LEU A CA 1
ATOM 901 C C . LEU A 1 118 ? -22.024 -1.671 26.071 1.00 72.94 118 LEU A C 1
ATOM 903 O O . LEU A 1 118 ? -22.577 -0.615 26.391 1.00 72.94 118 LEU A O 1
ATOM 907 N N . PRO A 1 119 ? -22.663 -2.634 25.384 1.00 65.62 119 PRO A N 1
ATOM 908 C CA . PRO A 1 119 ? -24.096 -2.566 25.136 1.00 65.62 119 PRO A CA 1
ATOM 909 C C . PRO A 1 119 ? -24.829 -2.489 26.479 1.00 65.62 119 PRO A C 1
ATOM 911 O O . PRO A 1 119 ? -24.501 -3.219 27.420 1.00 65.62 119 PRO A O 1
ATOM 914 N N . GLU A 1 120 ? -25.796 -1.577 26.579 1.00 51.81 120 GLU A N 1
ATOM 915 C CA . GLU A 1 120 ? -26.568 -1.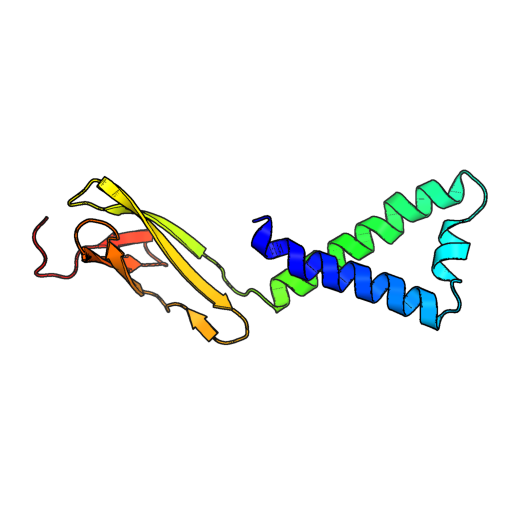334 27.800 1.00 51.81 120 GLU A CA 1
ATOM 916 C C . GLU A 1 120 ? -27.165 -2.659 28.312 1.00 51.81 120 GLU A C 1
ATOM 918 O O . GLU A 1 120 ? -28.067 -3.232 27.703 1.00 51.81 120 GLU A O 1
ATOM 923 N N . GLY A 1 121 ? -26.604 -3.190 29.407 1.00 53.88 121 GLY A N 1
ATOM 924 C CA . GLY A 1 121 ? -27.002 -4.472 30.004 1.00 53.88 121 GLY A CA 1
ATOM 925 C C . GLY A 1 121 ? -25.874 -5.486 30.228 1.00 53.88 121 GLY A C 1
ATOM 926 O O . GLY A 1 121 ? -26.058 -6.415 31.014 1.00 53.88 121 GLY A O 1
ATOM 927 N N . SER A 1 122 ? -24.694 -5.325 29.617 1.00 49.59 122 SER A N 1
ATOM 928 C CA . SER A 1 122 ? -23.512 -6.121 29.983 1.00 49.59 122 SER A CA 1
ATOM 929 C C . SER A 1 122 ? -22.758 -5.441 31.124 1.00 49.59 122 SER A C 1
ATOM 931 O O . SER A 1 122 ? -22.275 -4.322 30.956 1.00 49.59 122 SER A O 1
ATOM 933 N N . GLN A 1 123 ? -22.688 -6.095 32.285 1.00 46.75 123 GLN A N 1
ATOM 934 C CA . GLN A 1 123 ? -21.977 -5.558 33.446 1.00 46.75 123 GLN A CA 1
ATOM 935 C C . GLN A 1 123 ? -20.481 -5.379 33.146 1.00 46.75 123 GLN A C 1
ATOM 937 O O . GLN A 1 123 ? -19.876 -6.223 32.477 1.00 46.75 123 GLN A O 1
ATOM 942 N N . ALA A 1 124 ? -19.945 -4.250 33.619 1.00 50.88 124 ALA A N 1
ATOM 943 C CA . ALA A 1 124 ? -18.516 -3.963 33.681 1.00 50.88 124 ALA A CA 1
ATOM 944 C C . ALA A 1 124 ? -17.827 -4.879 34.697 1.00 50.88 124 ALA A C 1
ATOM 946 O O . ALA A 1 124 ? -18.435 -5.113 35.768 1.00 50.88 124 ALA A O 1
#

Organism: Brassica cretica (NCBI:txid69181)

Radius of gyration: 22.46 Å; chains: 1; bounding box: 53×23×60 Å

Secondary structure (DSSP, 8-state):
-HHHHHHHHHHHHHHHHHHHHHTTTHHHHHHTPTTTHHHHHIIIIIHHHHHHHHHHHHHHHEEEEEEEEEE-TTT--EEEEEEEEETTEEE-SSEEEEE-TTT--EEEEETTT--EE--TTS--

InterPro domains:
  IPR039987 PGR5-like protein 1 [PTHR31032] (1-116)

Foldseek 3Di:
DCVLLVVLLVVLVVVVVVVCVVVVNVVVVQCVPPPPNNVCCCVPPVVVVSVVSSVVVSCVQWPPWDKQWDQDPPPRDIDIAIATDGRNRGRDDQWDFDQDPPPRFTWIAGPPVSDIDHPPPDDD

pLDDT: mean 74.44, std 9.35, range [46.75, 88.31]

Sequence (124 aa):
MLLLNVPATVVALGLFFFLDDITGFEITYILELSEPYSFIFTWFAAVPLIVYLALTITKLIIKDFLILKGPCPNCGTENTSFFGTILSISSGGKTNTVKCTNCGTAMEYDSGSRLLTLPEGSQA